Protein AF-A0A776LU22-F1 (afdb_monomer_lite)

Foldseek 3Di:
DDDPPQKDKDKDFDDLLQQAQKEWEWDQEVVVVRDTDTDIEGHVVSCVVRNHDYHYYYPPPHHDSVVSRVVRVVSNVCSVVVGIDIDIDDPPPPPPDDDD

Secondary structure (DSSP, 8-state):
---TTS--EEEE---GGG--SEEEEEEEEGGGTTEEEEEEEE-HHHHHHH---EEEEE-TT---HHHHHHHHHHHHHHHHHTT-EEEEPPPTT-TT----

Organism: Escherichia coli (NCBI:txid562)

Structure (mmCIF, N/CA/C/O backbone):
data_AF-A0A776LU22-F1
#
_entry.id   AF-A0A776LU22-F1
#
loop_
_atom_site.group_PDB
_atom_site.id
_atom_site.type_symbol
_atom_site.label_atom_id
_atom_site.label_alt_id
_atom_site.label_comp_id
_atom_site.label_asym_id
_atom_site.label_entity_id
_atom_site.label_seq_id
_atom_site.pdbx_PDB_ins_code
_atom_site.Cartn_x
_atom_site.Cartn_y
_atom_site.Cartn_z
_atom_site.occupancy
_atom_site.B_iso_or_equiv
_atom_site.auth_seq_id
_atom_site.auth_comp_id
_atom_site.auth_asym_id
_atom_site.auth_atom_id
_atom_site.pdbx_PDB_model_num
ATOM 1 N N . MET A 1 1 ? 24.034 -7.695 -26.932 1.00 40.00 1 MET A N 1
ATOM 2 C CA . MET A 1 1 ? 25.111 -8.541 -27.479 1.00 40.00 1 MET A CA 1
ATOM 3 C C . MET A 1 1 ? 25.131 -9.771 -26.591 1.00 40.00 1 MET A C 1
ATOM 5 O O . MET A 1 1 ? 25.328 -9.596 -25.400 1.00 40.00 1 MET A O 1
ATOM 9 N N . VAL A 1 2 ? 24.733 -10.928 -27.118 1.00 43.78 2 VAL A N 1
ATOM 10 C CA . VAL A 1 2 ? 24.724 -12.206 -26.387 1.00 43.78 2 VAL A CA 1
ATOM 11 C C . VAL A 1 2 ? 26.064 -12.871 -26.666 1.00 43.78 2 VAL A C 1
ATOM 13 O O . VAL A 1 2 ? 26.471 -12.943 -27.823 1.00 43.78 2 VAL A O 1
ATOM 16 N N . ASP A 1 3 ? 26.765 -13.274 -25.621 1.00 47.34 3 ASP A N 1
ATOM 17 C CA . ASP A 1 3 ? 28.010 -14.022 -25.674 1.00 47.34 3 ASP A CA 1
ATOM 18 C C . ASP A 1 3 ? 27.750 -15.526 -25.871 1.00 47.34 3 ASP A C 1
ATOM 20 O O . ASP A 1 3 ? 26.775 -16.093 -25.379 1.00 47.34 3 ASP A O 1
ATOM 24 N N . ASP A 1 4 ? 28.643 -16.162 -26.630 1.00 53.41 4 ASP A N 1
ATOM 25 C CA . ASP A 1 4 ? 28.561 -17.517 -27.206 1.00 53.41 4 ASP A CA 1
ATOM 26 C C . ASP A 1 4 ? 28.571 -18.672 -26.168 1.00 53.41 4 ASP A C 1
ATOM 28 O O . ASP A 1 4 ? 28.753 -19.831 -26.517 1.00 53.41 4 ASP A O 1
ATOM 32 N N . ASN A 1 5 ? 28.359 -18.383 -24.876 1.00 51.81 5 ASN A N 1
ATOM 33 C CA . ASN A 1 5 ? 28.435 -19.345 -23.763 1.00 51.81 5 ASN A CA 1
ATOM 34 C C . ASN A 1 5 ? 27.092 -19.616 -23.054 1.00 51.81 5 ASN A C 1
ATOM 36 O O . ASN A 1 5 ? 27.066 -20.260 -22.006 1.00 51.81 5 ASN A O 1
ATOM 40 N N . GLY A 1 6 ? 25.963 -19.139 -23.590 1.00 51.25 6 GLY A N 1
ATOM 41 C CA . GLY A 1 6 ? 24.625 -19.451 -23.059 1.00 51.25 6 GLY A CA 1
ATOM 42 C C . GLY A 1 6 ? 24.295 -18.835 -21.690 1.00 51.25 6 GLY A C 1
ATOM 43 O O . GLY A 1 6 ? 23.249 -19.146 -21.121 1.00 51.25 6 GLY A O 1
ATOM 44 N N . VAL A 1 7 ? 25.148 -17.949 -21.169 1.00 52.94 7 VAL A N 1
ATOM 45 C CA . VAL A 1 7 ? 24.916 -17.195 -19.931 1.00 52.94 7 VAL A CA 1
ATOM 46 C C . VAL A 1 7 ? 24.568 -15.763 -20.310 1.00 52.94 7 VAL A C 1
ATOM 48 O O . VAL A 1 7 ? 25.436 -14.941 -20.563 1.00 52.94 7 VAL A O 1
ATOM 51 N N . GLY A 1 8 ? 23.273 -15.466 -20.382 1.00 57.94 8 GLY A N 1
ATOM 52 C CA . GLY A 1 8 ? 22.781 -14.113 -20.618 1.00 57.94 8 GLY A CA 1
ATOM 53 C C . GLY A 1 8 ? 22.264 -13.491 -19.327 1.00 57.94 8 GLY A C 1
ATOM 54 O O . GLY A 1 8 ? 21.464 -14.108 -18.625 1.00 57.94 8 GLY A O 1
ATOM 55 N N . PHE A 1 9 ? 22.675 -12.257 -19.037 1.00 59.28 9 PHE A N 1
ATOM 56 C CA . PHE A 1 9 ? 21.995 -11.405 -18.062 1.00 59.28 9 PHE A CA 1
ATOM 57 C C . PHE A 1 9 ? 20.937 -10.585 -18.795 1.00 59.28 9 PHE A C 1
ATOM 59 O O . PHE A 1 9 ? 21.260 -9.763 -19.658 1.00 59.28 9 PHE A O 1
ATOM 66 N N . ARG A 1 10 ? 19.664 -10.809 -18.472 1.00 58.28 10 ARG A N 1
ATOM 67 C CA . ARG A 1 10 ? 18.557 -10.021 -19.004 1.00 58.28 10 ARG A CA 1
ATOM 68 C C . ARG A 1 10 ? 18.060 -9.083 -17.915 1.00 58.28 10 ARG A C 1
ATOM 70 O O . ARG A 1 10 ? 17.559 -9.507 -16.881 1.00 58.28 10 ARG A O 1
ATOM 77 N N . TYR A 1 11 ? 18.203 -7.793 -18.181 1.00 53.41 11 TYR A N 1
ATOM 78 C CA . TYR A 1 11 ? 17.671 -6.740 -17.330 1.00 53.41 11 TYR A CA 1
ATOM 79 C C . TYR A 1 11 ? 16.274 -6.377 -17.833 1.00 53.41 11 TYR A C 1
ATOM 81 O O . TYR A 1 11 ? 16.119 -5.953 -18.981 1.00 53.41 11 TYR A O 1
ATOM 89 N N . SER A 1 12 ? 15.261 -6.566 -16.992 1.00 56.44 12 SER A N 1
ATOM 90 C CA . SER A 1 12 ? 13.902 -6.085 -17.239 1.00 56.44 12 SER A CA 1
ATOM 91 C C . SER A 1 12 ? 13.589 -4.964 -16.257 1.00 56.44 12 SER A C 1
ATOM 93 O O . SER A 1 12 ? 13.907 -5.063 -15.071 1.00 56.44 12 SER A O 1
ATOM 95 N N . PHE A 1 13 ? 12.976 -3.893 -16.756 1.00 55.34 13 PHE A N 1
ATOM 96 C CA . PHE A 1 13 ? 12.527 -2.776 -15.934 1.00 55.34 13 PHE A CA 1
ATOM 97 C C . PHE A 1 13 ? 11.006 -2.796 -15.841 1.00 55.34 13 PHE A C 1
ATOM 99 O O . PHE A 1 13 ? 10.316 -2.809 -16.863 1.00 55.34 13 PHE A O 1
ATOM 106 N N . SER A 1 14 ? 10.488 -2.736 -14.619 1.00 56.34 14 SER A N 1
ATOM 107 C CA . SER A 1 14 ? 9.068 -2.510 -14.349 1.00 56.34 14 SER A CA 1
ATOM 108 C C . SER A 1 14 ? 8.658 -1.139 -14.899 1.00 56.34 14 SER A C 1
ATOM 110 O O . SER A 1 14 ? 9.388 -0.147 -14.743 1.00 56.34 14 SER A O 1
ATOM 112 N N . ALA A 1 15 ? 7.508 -1.064 -15.573 1.00 58.09 15 ALA A N 1
ATOM 113 C CA . ALA A 1 15 ? 7.062 0.175 -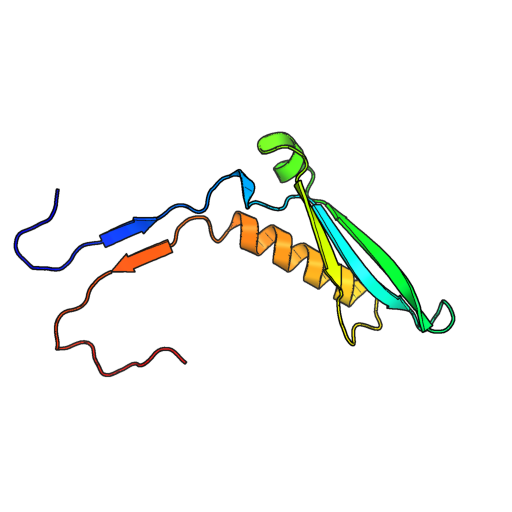16.194 1.00 58.09 15 ALA A CA 1
ATOM 114 C C . ALA A 1 15 ? 6.799 1.249 -15.123 1.00 58.09 15 ALA A C 1
ATOM 116 O O . ALA A 1 15 ? 6.246 0.976 -14.064 1.00 58.09 15 ALA A O 1
ATOM 117 N N . LEU A 1 16 ? 7.165 2.504 -15.410 1.00 57.59 16 LEU A N 1
ATOM 118 C CA . LEU A 1 16 ? 6.970 3.650 -14.502 1.00 57.59 16 LEU A CA 1
ATOM 119 C C . LEU A 1 16 ? 5.521 3.799 -14.003 1.00 57.59 16 LEU A C 1
ATOM 121 O O . LEU A 1 16 ? 5.309 4.246 -12.882 1.00 57.59 16 LEU A O 1
ATOM 125 N N . LYS A 1 17 ? 4.542 3.395 -14.821 1.00 57.44 17 LYS A N 1
ATOM 126 C CA . LYS A 1 17 ? 3.105 3.420 -14.504 1.00 57.44 17 LYS A CA 1
ATOM 127 C C . LYS A 1 17 ? 2.685 2.447 -13.394 1.00 57.44 17 LYS A C 1
ATOM 129 O O . LYS A 1 17 ? 1.637 2.653 -12.794 1.00 57.44 17 LYS A O 1
ATOM 134 N N . ASP A 1 18 ? 3.495 1.429 -13.112 1.00 63.97 18 ASP A N 1
ATOM 135 C CA . ASP A 1 18 ? 3.218 0.442 -12.063 1.00 63.97 18 ASP A CA 1
ATOM 136 C C . ASP A 1 18 ? 3.799 0.891 -10.707 1.00 63.97 18 ASP A C 1
ATOM 138 O O . ASP A 1 18 ? 3.626 0.224 -9.691 1.00 63.97 18 ASP A O 1
ATOM 142 N N . ARG A 1 19 ? 4.478 2.051 -10.657 1.00 74.94 19 ARG A N 1
ATOM 143 C CA . ARG A 1 19 ? 5.036 2.603 -9.417 1.00 74.94 19 ARG A CA 1
ATOM 144 C C . ARG A 1 19 ? 3.960 3.352 -8.651 1.00 74.94 19 ARG A C 1
ATOM 146 O O . ARG A 1 19 ? 3.619 4.483 -8.995 1.00 74.94 19 ARG A O 1
ATOM 153 N N . HIS A 1 20 ? 3.430 2.718 -7.615 1.00 84.75 20 HIS A N 1
ATOM 154 C CA . HIS A 1 20 ? 2.524 3.358 -6.670 1.00 84.75 20 HIS A CA 1
ATOM 155 C C . HIS A 1 20 ? 3.306 4.323 -5.776 1.00 84.75 20 HIS A C 1
ATOM 157 O O . HIS A 1 20 ? 4.319 3.960 -5.183 1.00 84.75 20 HIS A O 1
ATOM 163 N N . THR A 1 21 ? 2.842 5.564 -5.691 1.00 87.31 21 THR A N 1
ATOM 164 C CA . THR A 1 21 ? 3.447 6.611 -4.850 1.00 87.31 21 THR A CA 1
ATOM 165 C C . THR A 1 21 ? 2.567 6.948 -3.648 1.00 87.31 21 THR A C 1
ATOM 167 O O . THR A 1 21 ? 3.004 7.624 -2.720 1.00 87.31 21 THR A O 1
ATOM 170 N N . ALA A 1 22 ? 1.312 6.507 -3.691 1.00 90.19 22 ALA A N 1
ATOM 171 C CA . ALA A 1 22 ? 0.311 6.667 -2.658 1.00 90.19 22 ALA A CA 1
ATOM 172 C C . ALA A 1 22 ? -0.453 5.348 -2.503 1.00 90.19 22 ALA A C 1
ATOM 174 O O . ALA A 1 22 ? -0.764 4.688 -3.496 1.00 90.19 22 ALA A O 1
ATOM 175 N N . VAL A 1 23 ? -0.766 4.967 -1.269 1.00 90.69 23 VAL A N 1
ATOM 176 C CA . VAL A 1 23 ? -1.533 3.764 -0.947 1.00 90.69 23 VAL A CA 1
ATOM 177 C C . VAL A 1 23 ? -2.599 4.109 0.086 1.00 90.69 23 VAL A C 1
ATOM 179 O O . VAL A 1 23 ? -2.293 4.586 1.175 1.00 90.69 23 VAL A O 1
ATOM 182 N N . GLU A 1 24 ? -3.854 3.844 -0.254 1.00 93.44 24 GLU A N 1
ATOM 183 C CA . GLU A 1 24 ? -4.978 3.812 0.678 1.00 93.44 24 GLU A CA 1
ATOM 184 C C . GLU A 1 24 ? -5.127 2.386 1.203 1.00 93.44 24 GLU A C 1
ATOM 186 O O . GLU A 1 24 ? -5.427 1.466 0.441 1.00 93.44 24 GLU A O 1
ATOM 191 N N . VAL A 1 25 ? -4.898 2.199 2.500 1.00 91.38 25 VAL A N 1
ATOM 192 C CA . VAL A 1 25 ? -5.001 0.907 3.175 1.00 91.38 25 VAL A CA 1
ATOM 193 C C . VAL A 1 25 ? -6.266 0.871 4.014 1.00 91.38 25 VAL A C 1
ATOM 195 O O . VAL A 1 25 ? -6.358 1.536 5.045 1.00 91.38 25 VAL A O 1
ATOM 198 N N . ASN A 1 26 ? -7.226 0.051 3.611 1.00 91.50 26 ASN A N 1
ATOM 199 C CA . ASN A 1 26 ? -8.417 -0.212 4.403 1.00 91.50 26 ASN A CA 1
ATOM 200 C C . ASN A 1 26 ? -8.096 -1.252 5.484 1.00 91.50 26 ASN A C 1
ATOM 202 O O . ASN A 1 26 ? -7.572 -2.326 5.187 1.00 91.50 26 ASN A O 1
ATOM 206 N N . TYR A 1 27 ? -8.407 -0.945 6.740 1.00 88.56 27 TYR A N 1
ATOM 207 C CA . TYR A 1 27 ? -8.215 -1.825 7.892 1.00 88.56 27 TYR A CA 1
ATOM 208 C C . TYR A 1 27 ? -9.465 -1.825 8.780 1.00 88.56 27 TYR A C 1
ATOM 210 O O . TYR A 1 27 ? -10.305 -0.932 8.697 1.00 88.56 27 TYR A O 1
ATOM 218 N N . THR A 1 28 ? -9.625 -2.848 9.618 1.00 89.88 28 THR A N 1
ATOM 219 C CA . THR A 1 28 ? -10.783 -2.947 10.522 1.00 89.88 28 THR A CA 1
ATOM 220 C C . THR A 1 28 ? -10.450 -2.269 11.842 1.00 89.88 28 THR A C 1
ATOM 222 O O . THR A 1 28 ? -9.544 -2.715 12.533 1.00 89.88 28 THR A O 1
ATOM 225 N N . ASP A 1 29 ? -11.150 -1.207 12.222 1.00 85.62 29 ASP A N 1
ATOM 226 C CA . ASP A 1 29 ? -10.793 -0.433 13.410 1.00 85.62 29 ASP A CA 1
ATOM 227 C C . ASP A 1 29 ? -11.650 -0.820 14.633 1.00 85.62 29 ASP A C 1
ATOM 229 O O . ASP A 1 29 ? -12.840 -0.490 14.682 1.00 85.62 29 ASP A O 1
ATOM 233 N N . PRO A 1 30 ? -11.081 -1.486 15.657 1.00 84.00 30 PRO A N 1
ATOM 234 C CA . PRO A 1 30 ? -11.817 -1.830 16.870 1.00 84.00 30 PRO A CA 1
ATOM 235 C C . PRO A 1 30 ? -12.211 -0.597 17.703 1.00 84.00 30 PRO A C 1
ATOM 237 O O . PRO A 1 30 ? -13.152 -0.683 18.490 1.00 84.00 30 PRO A O 1
ATOM 240 N N . GLN A 1 31 ? -11.544 0.552 17.529 1.00 83.06 31 GLN A N 1
ATOM 241 C CA . GLN A 1 31 ? -11.905 1.813 18.191 1.00 83.06 31 GLN A CA 1
ATOM 242 C C . GLN A 1 31 ? -13.081 2.512 17.498 1.00 83.06 31 GLN A C 1
ATOM 244 O O . GLN A 1 31 ? -13.809 3.263 18.142 1.00 83.06 31 GLN A O 1
ATOM 249 N N . ASN A 1 32 ? -13.314 2.217 16.217 1.00 84.06 32 ASN A N 1
ATOM 250 C CA . ASN A 1 32 ? -14.448 2.714 15.437 1.00 84.06 32 ASN A CA 1
ATOM 251 C C . ASN A 1 32 ? -15.583 1.674 15.334 1.00 84.06 32 ASN A C 1
ATOM 253 O O . ASN A 1 32 ? -16.275 1.580 14.323 1.00 84.06 32 ASN A O 1
ATOM 257 N N . GLY A 1 33 ? -15.741 0.822 16.353 1.00 85.25 33 GLY A N 1
ATOM 258 C CA . GLY A 1 33 ? -16.804 -0.186 16.383 1.00 85.25 33 GLY A CA 1
ATOM 259 C C . GLY A 1 33 ? -16.659 -1.290 15.329 1.00 85.25 33 GLY A C 1
ATOM 260 O O . GLY A 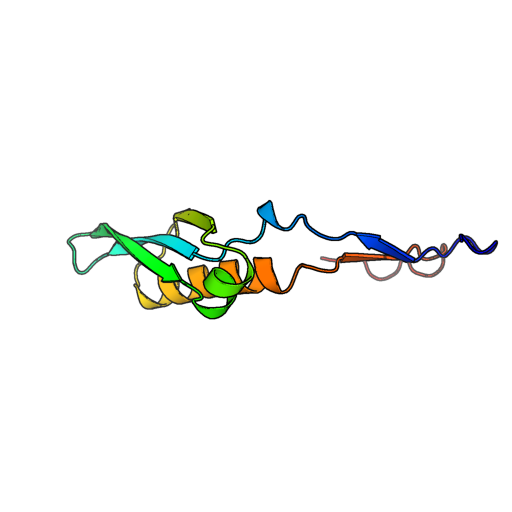1 33 ? -17.670 -1.779 14.833 1.00 85.25 33 GLY A O 1
ATOM 261 N N . TRP A 1 34 ? -15.424 -1.682 14.994 1.00 83.88 34 TRP A N 1
ATOM 262 C CA . TRP A 1 34 ? -15.098 -2.687 13.968 1.00 83.88 34 TRP A CA 1
ATOM 263 C C . TRP A 1 34 ? -15.498 -2.292 12.544 1.00 83.88 34 TRP A C 1
ATOM 265 O O . TRP A 1 34 ? -15.639 -3.150 11.674 1.00 83.88 34 TRP A O 1
ATOM 275 N N . GLN A 1 35 ? -15.664 -0.996 12.286 1.00 86.56 35 GLN A N 1
ATOM 276 C CA . GLN A 1 35 ? -15.867 -0.505 10.931 1.00 86.56 35 GLN A CA 1
ATOM 277 C C . GLN A 1 35 ? -14.556 -0.432 10.150 1.00 86.56 35 GLN A C 1
ATOM 279 O O . GLN A 1 35 ? -13.461 -0.374 10.715 1.00 86.56 35 GLN A O 1
ATOM 284 N N . THR A 1 36 ? -14.678 -0.439 8.825 1.00 85.88 36 THR A N 1
ATOM 285 C CA . THR A 1 36 ? -13.546 -0.235 7.929 1.00 85.88 36 THR A CA 1
ATOM 286 C C . THR A 1 36 ? -13.101 1.223 7.997 1.00 85.88 36 THR A C 1
ATOM 288 O O . THR A 1 36 ? -13.859 2.126 7.645 1.00 85.88 36 THR A O 1
ATOM 291 N N . SER A 1 37 ? -11.867 1.438 8.437 1.00 88.81 37 SER A N 1
ATOM 292 C CA . SER A 1 37 ? -11.174 2.724 8.396 1.00 88.81 37 SER A CA 1
ATOM 293 C C . SER A 1 37 ? -10.110 2.684 7.301 1.00 88.81 37 SER A C 1
ATOM 295 O O . SER A 1 37 ? -9.524 1.635 7.035 1.00 88.81 37 SER A O 1
ATOM 297 N N . THR A 1 38 ? -9.833 3.825 6.675 1.00 90.06 38 THR A N 1
ATOM 298 C CA . THR A 1 38 ? -8.812 3.942 5.625 1.00 90.06 38 THR A CA 1
ATOM 299 C C . THR A 1 38 ? -7.629 4.745 6.150 1.00 90.06 38 THR A C 1
ATOM 301 O O . THR A 1 38 ? -7.802 5.870 6.613 1.00 90.06 38 THR A O 1
ATOM 304 N N . GLU A 1 39 ? -6.426 4.184 6.052 1.00 90.75 39 GLU A N 1
ATOM 305 C CA . GLU A 1 39 ? -5.171 4.900 6.280 1.00 90.75 39 GLU A CA 1
ATOM 306 C C . GLU A 1 39 ? -4.553 5.290 4.937 1.00 90.75 39 GLU A C 1
ATOM 308 O O . GLU A 1 39 ? -4.285 4.429 4.099 1.00 90.75 39 GLU A O 1
ATOM 313 N N . LEU A 1 40 ? -4.297 6.582 4.741 1.00 92.12 40 LEU A N 1
ATOM 314 C CA . LEU A 1 40 ? -3.597 7.090 3.566 1.00 92.12 40 LEU A CA 1
ATOM 315 C C . LEU A 1 40 ? -2.094 7.177 3.859 1.00 92.12 40 LEU A C 1
ATOM 317 O O . LEU A 1 40 ? -1.674 7.891 4.769 1.00 92.12 40 LEU A O 1
ATOM 321 N N . VAL A 1 41 ? -1.292 6.473 3.064 1.00 90.81 41 VAL A N 1
ATOM 322 C CA . VAL A 1 41 ? 0.174 6.511 3.102 1.00 90.81 41 VAL A CA 1
ATOM 323 C C . VAL A 1 41 ? 0.672 7.087 1.784 1.00 90.81 41 VAL A C 1
ATOM 325 O O . VAL A 1 41 ? 0.365 6.553 0.723 1.00 90.81 41 VAL A O 1
ATOM 328 N N . GLU A 1 42 ? 1.446 8.167 1.827 1.00 90.81 42 GLU A N 1
ATOM 329 C CA . GLU A 1 42 ? 1.964 8.838 0.630 1.00 90.81 42 GLU A CA 1
ATOM 330 C C . GLU A 1 42 ? 3.467 9.093 0.763 1.00 90.81 42 GLU A C 1
ATOM 332 O O . GLU A 1 42 ? 3.952 9.445 1.840 1.00 90.81 42 GLU A O 1
ATOM 337 N N . ASP A 1 43 ? 4.204 8.928 -0.338 1.00 88.75 43 ASP A N 1
ATOM 338 C CA . ASP A 1 43 ? 5.614 9.306 -0.440 1.00 88.75 43 ASP A CA 1
ATOM 339 C C . ASP A 1 43 ? 5.735 10.614 -1.247 1.00 88.75 43 ASP A C 1
ATOM 341 O O . ASP A 1 43 ? 5.627 10.596 -2.480 1.00 88.75 43 ASP A O 1
ATOM 345 N N . PRO A 1 44 ? 5.939 11.767 -0.584 1.00 87.81 44 PRO A N 1
ATOM 346 C CA . PRO A 1 44 ? 5.976 13.060 -1.257 1.00 87.81 44 PRO A CA 1
ATOM 347 C C . PRO A 1 44 ? 7.157 13.198 -2.226 1.00 87.81 44 PRO A C 1
ATOM 349 O O . PRO A 1 44 ? 7.011 13.849 -3.260 1.00 87.81 44 PRO A O 1
ATOM 352 N N . GLU A 1 45 ? 8.307 12.572 -1.954 1.00 86.69 45 GLU A N 1
ATOM 353 C CA . GLU A 1 45 ? 9.453 12.610 -2.871 1.00 86.69 45 GLU A CA 1
ATOM 354 C C . GLU A 1 45 ? 9.157 11.813 -4.145 1.00 86.69 45 GLU A C 1
ATOM 356 O O . GLU A 1 45 ? 9.434 12.272 -5.259 1.00 86.69 45 GLU A O 1
ATOM 361 N N . ALA A 1 46 ? 8.539 10.637 -3.999 1.00 82.50 46 ALA A N 1
ATOM 362 C CA . ALA A 1 46 ? 8.118 9.825 -5.134 1.00 82.50 46 ALA A CA 1
ATOM 363 C C . ALA A 1 46 ? 7.017 10.514 -5.956 1.00 82.50 46 ALA A C 1
ATOM 365 O O . ALA A 1 46 ? 7.080 10.490 -7.186 1.00 82.50 46 ALA A O 1
ATOM 366 N N . ILE A 1 47 ? 6.054 11.176 -5.302 1.00 86.12 47 ILE A N 1
ATOM 367 C CA . ILE A 1 47 ? 4.992 11.949 -5.967 1.00 86.12 47 ILE A CA 1
ATOM 368 C C . ILE A 1 47 ? 5.582 13.106 -6.777 1.00 86.12 47 ILE A C 1
ATOM 370 O O . ILE A 1 47 ? 5.194 13.303 -7.927 1.00 86.12 47 ILE A O 1
ATOM 374 N N . LEU A 1 48 ? 6.537 13.855 -6.217 1.00 86.19 48 LEU A N 1
ATOM 375 C CA . LEU A 1 48 ? 7.200 14.950 -6.933 1.00 86.19 48 LEU A CA 1
ATOM 376 C C . LEU A 1 48 ? 7.963 14.456 -8.169 1.00 86.19 48 LEU A C 1
ATOM 378 O O . LEU A 1 48 ? 8.049 15.166 -9.169 1.00 86.19 48 LEU A O 1
ATOM 382 N N . ARG A 1 49 ? 8.513 13.239 -8.109 1.00 84.12 49 ARG A N 1
ATOM 383 C CA . ARG A 1 49 ? 9.349 12.675 -9.173 1.00 84.12 49 ARG A CA 1
ATOM 384 C C . ARG A 1 49 ? 8.565 11.944 -10.263 1.00 84.12 49 A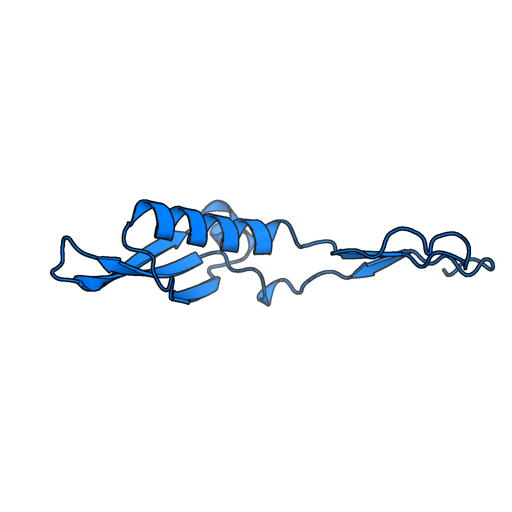RG A C 1
ATOM 386 O O . ARG A 1 49 ? 8.968 11.994 -11.423 1.00 84.12 49 ARG A O 1
ATOM 393 N N . TYR A 1 50 ? 7.496 11.240 -9.900 1.00 82.31 50 TYR A N 1
ATOM 394 C CA . TYR A 1 50 ? 6.763 10.334 -10.794 1.00 82.31 50 TYR A CA 1
ATOM 395 C C . TYR A 1 50 ? 5.285 10.703 -10.979 1.00 82.31 50 TYR A C 1
ATOM 397 O O . TYR A 1 50 ? 4.609 10.102 -11.812 1.00 82.31 50 TYR A O 1
ATOM 405 N N . GLY A 1 51 ? 4.788 11.705 -10.253 1.00 84.06 51 GLY A N 1
ATOM 406 C CA . GLY A 1 51 ? 3.365 12.012 -10.162 1.00 84.06 51 GLY A CA 1
ATOM 407 C C . GLY A 1 51 ? 2.650 11.127 -9.140 1.00 84.06 51 GLY A C 1
ATOM 408 O O . GLY A 1 51 ? 3.196 10.146 -8.641 1.00 84.06 51 GLY A O 1
ATOM 409 N N . ARG A 1 52 ? 1.407 11.487 -8.803 1.00 85.69 52 ARG A N 1
ATOM 410 C CA . ARG A 1 52 ? 0.597 10.738 -7.835 1.00 85.69 52 ARG A CA 1
ATOM 411 C C . ARG A 1 52 ? -0.034 9.511 -8.493 1.00 85.69 52 ARG A C 1
ATOM 413 O O . ARG A 1 52 ? -0.918 9.656 -9.334 1.00 85.69 52 ARG A O 1
ATOM 420 N N . ASN A 1 53 ? 0.368 8.321 -8.057 1.00 86.00 53 ASN A N 1
ATOM 421 C CA . ASN A 1 53 ? -0.242 7.048 -8.426 1.00 86.00 53 ASN A CA 1
ATOM 422 C C . ASN A 1 53 ? -0.788 6.351 -7.176 1.00 86.00 53 ASN A C 1
ATOM 424 O O . ASN A 1 53 ? -0.014 5.932 -6.312 1.00 86.00 53 ASN A O 1
ATOM 428 N N . LEU A 1 54 ? -2.116 6.273 -7.085 1.00 88.56 54 LEU A N 1
ATOM 429 C CA . LEU A 1 54 ? -2.831 5.770 -5.920 1.00 88.56 54 LEU A CA 1
ATOM 430 C C . LEU A 1 54 ? -3.192 4.294 -6.093 1.00 88.56 54 LEU A C 1
ATOM 432 O O . LEU A 1 54 ? -3.929 3.939 -7.012 1.00 88.56 54 LEU A O 1
ATOM 436 N N . LEU A 1 55 ? -2.747 3.463 -5.158 1.00 88.56 55 LEU A N 1
ATOM 437 C CA . LEU A 1 55 ? -3.232 2.099 -4.990 1.00 88.56 55 LEU A CA 1
ATOM 438 C C . LEU A 1 55 ? -4.232 2.041 -3.837 1.00 88.56 55 LEU A C 1
ATOM 440 O O . LEU A 1 55 ? -3.995 2.614 -2.780 1.00 88.56 55 LEU A O 1
ATOM 444 N N . LYS A 1 56 ? -5.321 1.301 -4.018 1.00 89.81 56 LYS A N 1
ATOM 445 C CA . LYS A 1 56 ? -6.229 0.940 -2.926 1.00 89.81 56 LYS A CA 1
ATOM 446 C C . LYS A 1 56 ? -5.964 -0.506 -2.541 1.00 89.81 56 LYS A C 1
ATOM 448 O O . LYS A 1 56 ? -5.979 -1.368 -3.419 1.00 89.81 56 LYS A O 1
ATOM 453 N N . MET A 1 57 ? -5.712 -0.765 -1.263 1.00 88.31 57 MET A N 1
ATOM 454 C CA . MET A 1 57 ? -5.502 -2.113 -0.744 1.00 88.31 57 MET A CA 1
ATOM 455 C C . MET A 1 57 ? -6.355 -2.373 0.493 1.00 88.31 57 MET A C 1
ATOM 457 O O . MET A 1 57 ? -6.530 -1.499 1.340 1.00 88.31 57 MET A O 1
ATOM 461 N N . ASP A 1 58 ? -6.810 -3.612 0.628 1.00 88.44 58 ASP A N 1
ATOM 462 C CA . ASP A 1 58 ? -7.520 -4.081 1.811 1.00 88.44 58 ASP A CA 1
ATOM 463 C C . ASP A 1 58 ? -6.573 -4.928 2.668 1.00 88.44 58 ASP A C 1
ATOM 465 O O . ASP A 1 58 ? -6.108 -5.994 2.260 1.00 88.44 58 ASP A O 1
ATOM 469 N N . ALA A 1 59 ? -6.265 -4.452 3.874 1.00 81.62 59 ALA A N 1
ATOM 470 C CA . ALA A 1 59 ? -5.457 -5.173 4.847 1.00 81.62 59 ALA A CA 1
ATOM 471 C C . ALA A 1 59 ? -6.356 -6.087 5.694 1.00 81.62 59 ALA A C 1
ATOM 473 O O . ALA A 1 59 ? -6.754 -5.758 6.816 1.00 81.62 59 ALA A O 1
ATOM 474 N N . PHE A 1 60 ? -6.690 -7.256 5.145 1.00 78.00 60 PHE A N 1
ATOM 475 C CA . PHE A 1 60 ? -7.486 -8.267 5.841 1.00 78.00 60 PHE A CA 1
ATOM 476 C C . PHE A 1 60 ? -6.817 -8.708 7.152 1.00 78.00 60 PHE A C 1
ATOM 478 O O . PHE A 1 60 ? -5.634 -9.038 7.187 1.00 78.00 60 PHE A O 1
ATOM 485 N N . GLY A 1 61 ? -7.581 -8.700 8.249 1.00 79.19 61 GLY A N 1
ATOM 486 C CA . GLY A 1 61 ? -7.087 -9.062 9.586 1.00 79.19 61 GLY A CA 1
ATOM 487 C C . GLY A 1 61 ? -6.236 -7.987 10.272 1.00 79.19 61 GLY A C 1
ATOM 488 O O . GLY A 1 61 ? -5.780 -8.192 11.396 1.00 79.19 61 GLY A O 1
ATOM 489 N N . CYS A 1 62 ? -6.039 -6.830 9.638 1.00 82.94 62 CYS A N 1
ATOM 490 C CA . CYS A 1 62 ? -5.340 -5.707 10.241 1.00 82.94 62 CYS A CA 1
ATOM 491 C C . CYS A 1 62 ? -6.299 -4.922 11.145 1.00 82.94 62 CYS A C 1
ATOM 493 O O . CYS A 1 62 ? -7.257 -4.319 10.660 1.00 82.94 62 CYS A O 1
ATOM 495 N N . THR A 1 63 ? -6.032 -4.928 12.455 1.00 82.25 63 THR A N 1
ATOM 496 C CA . THR A 1 63 ? -6.837 -4.215 13.467 1.00 82.25 63 THR A CA 1
ATOM 497 C C . THR A 1 63 ? -6.167 -2.960 14.020 1.00 82.25 63 THR A C 1
ATOM 499 O O . THR A 1 63 ? -6.703 -2.278 14.891 1.00 82.25 63 THR A O 1
ATOM 502 N N . SER A 1 64 ? -4.971 -2.642 13.521 1.00 83.50 64 SER A N 1
ATOM 503 C CA . SER A 1 64 ? -4.183 -1.497 13.959 1.00 83.50 64 SER A CA 1
ATOM 504 C C . SER A 1 64 ? -3.827 -0.589 12.791 1.00 83.50 64 SER A C 1
ATOM 506 O O . SER A 1 64 ? -3.232 -1.031 11.804 1.00 83.50 64 SER A O 1
ATOM 508 N N . ARG A 1 65 ? -4.065 0.715 12.970 1.00 86.56 65 ARG A N 1
ATOM 509 C CA . ARG A 1 65 ? -3.606 1.772 12.059 1.00 86.56 65 ARG A CA 1
ATOM 510 C C . ARG A 1 65 ? -2.107 1.672 11.756 1.00 86.56 65 ARG A C 1
ATOM 512 O O . ARG A 1 65 ? -1.689 1.811 10.615 1.00 86.56 65 ARG A O 1
ATOM 519 N N . GLY A 1 66 ? -1.279 1.369 12.760 1.00 86.88 66 GLY A N 1
ATOM 520 C CA . GLY A 1 66 ? 0.176 1.271 12.586 1.00 86.88 66 GLY A CA 1
ATOM 521 C C . GLY A 1 66 ? 0.625 0.061 11.755 1.00 86.88 66 GLY A C 1
ATOM 522 O O . GLY A 1 66 ? 1.672 0.102 11.108 1.00 86.88 66 GLY A O 1
ATOM 523 N N . GLN A 1 67 ? -0.150 -1.026 11.749 1.00 85.69 67 GLN A N 1
ATOM 524 C CA . GLN A 1 67 ? 0.086 -2.151 10.840 1.00 85.69 67 GLN A CA 1
ATOM 525 C C . GLN A 1 67 ? -0.308 -1.781 9.408 1.00 85.69 67 GLN A C 1
ATOM 527 O O . GLN A 1 67 ? 0.496 -1.996 8.504 1.00 85.69 67 GLN A O 1
ATOM 532 N N . ALA A 1 68 ? -1.471 -1.147 9.226 1.00 87.25 68 ALA A N 1
ATOM 533 C CA . ALA A 1 68 ? -1.932 -0.655 7.929 1.00 87.25 68 ALA A CA 1
ATOM 534 C C . ALA A 1 68 ? -0.924 0.332 7.315 1.00 87.25 68 ALA A C 1
ATOM 536 O O . ALA A 1 68 ? -0.498 0.159 6.177 1.00 87.25 68 ALA A O 1
ATOM 537 N N . HIS A 1 69 ? -0.434 1.283 8.113 1.00 88.75 69 HIS A N 1
ATOM 538 C CA . HIS A 1 69 ? 0.568 2.260 7.694 1.00 88.75 69 HIS A CA 1
ATOM 539 C C . HIS A 1 69 ? 1.887 1.605 7.249 1.00 88.75 69 HIS A C 1
ATOM 541 O O . HIS A 1 69 ? 2.431 1.931 6.196 1.00 88.75 69 HIS A O 1
ATOM 547 N N . ARG A 1 70 ? 2.405 0.632 8.015 1.00 89.06 70 ARG A N 1
ATOM 548 C CA . ARG A 1 70 ? 3.629 -0.100 7.634 1.00 89.06 70 ARG A CA 1
ATOM 549 C C . ARG A 1 70 ? 3.441 -0.932 6.371 1.00 89.06 70 ARG A C 1
ATOM 551 O O . ARG A 1 70 ? 4.368 -1.012 5.571 1.00 89.06 70 ARG A O 1
ATOM 558 N N . ALA A 1 71 ? 2.267 -1.529 6.191 1.00 87.44 71 ALA A N 1
ATOM 559 C CA . ALA A 1 71 ? 1.950 -2.279 4.986 1.00 87.44 71 ALA A CA 1
ATOM 560 C C . ALA A 1 71 ? 1.888 -1.352 3.757 1.00 87.44 71 ALA A C 1
ATOM 562 O O . ALA A 1 71 ? 2.519 -1.651 2.748 1.00 87.44 71 ALA A O 1
ATOM 563 N N . GLY A 1 72 ? 1.248 -0.183 3.873 1.00 87.56 72 GLY A N 1
ATOM 564 C CA . GLY A 1 72 ? 1.249 0.836 2.817 1.00 87.56 72 GLY A CA 1
ATOM 565 C C . GLY A 1 72 ? 2.660 1.320 2.464 1.00 87.56 72 GLY A C 1
ATOM 566 O O . GLY A 1 72 ? 3.019 1.372 1.289 1.00 87.56 72 GLY A O 1
ATOM 567 N N . LEU A 1 73 ? 3.507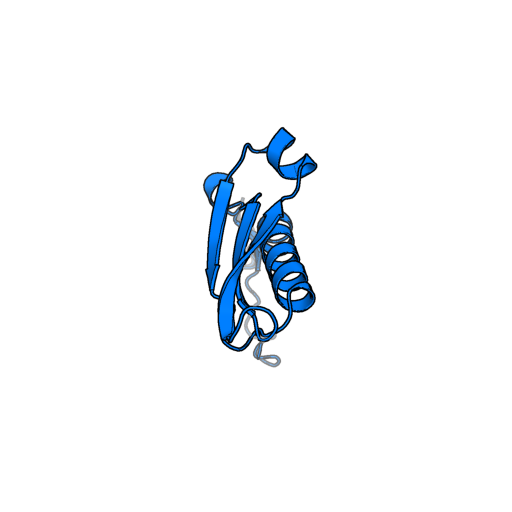 1.575 3.469 1.00 88.12 73 LEU A N 1
ATOM 568 C CA . LEU A 1 73 ? 4.916 1.923 3.246 1.00 88.12 73 LEU A CA 1
ATOM 569 C C . LEU A 1 73 ? 5.685 0.810 2.531 1.00 88.12 73 LEU A C 1
ATOM 571 O O . LEU A 1 73 ? 6.475 1.097 1.634 1.00 88.12 73 LEU A O 1
ATOM 575 N N . TRP A 1 74 ? 5.472 -0.450 2.916 1.00 87.12 74 TRP A N 1
ATOM 576 C CA . TRP A 1 74 ? 6.103 -1.590 2.254 1.00 87.12 74 TRP A CA 1
ATOM 577 C C . TRP A 1 74 ? 5.699 -1.673 0.779 1.00 87.12 74 TRP A C 1
ATOM 579 O O . TRP A 1 74 ? 6.567 -1.877 -0.064 1.00 87.12 74 TRP A O 1
ATOM 589 N N . VAL A 1 75 ? 4.430 -1.425 0.444 1.00 85.62 75 VAL A N 1
ATOM 590 C CA . VAL A 1 75 ? 3.946 -1.415 -0.948 1.00 85.62 75 VAL A CA 1
ATOM 591 C C . VAL A 1 75 ? 4.576 -0.291 -1.779 1.00 85.62 75 VAL A C 1
ATOM 593 O O . VAL A 1 75 ? 5.041 -0.530 -2.891 1.00 85.62 75 VAL A O 1
ATOM 596 N N . ILE A 1 76 ? 4.661 0.930 -1.245 1.00 86.19 76 ILE A N 1
ATOM 597 C CA . ILE A 1 76 ? 5.339 2.038 -1.945 1.00 86.19 76 ILE A CA 1
ATOM 598 C C . ILE A 1 76 ? 6.825 1.700 -2.125 1.00 86.19 76 ILE A C 1
ATOM 600 O O . ILE A 1 76 ? 7.388 1.842 -3.210 1.00 86.19 76 ILE A O 1
ATOM 604 N N . LYS A 1 77 ? 7.476 1.198 -1.069 1.00 82.81 77 LYS A N 1
ATOM 605 C CA . LYS A 1 77 ? 8.908 0.895 -1.094 1.00 82.81 77 LYS A CA 1
ATOM 606 C C . LYS A 1 77 ? 9.244 -0.244 -2.054 1.00 82.81 77 LYS A C 1
ATOM 608 O O . LYS A 1 77 ? 10.238 -0.134 -2.762 1.00 82.81 77 LYS A O 1
ATOM 613 N N . THR A 1 78 ? 8.439 -1.302 -2.099 1.00 80.50 78 THR A N 1
ATOM 614 C CA . THR A 1 78 ? 8.601 -2.410 -3.056 1.00 80.50 78 THR A CA 1
ATOM 615 C C . THR A 1 78 ? 8.401 -1.922 -4.482 1.00 80.50 78 THR A C 1
ATOM 617 O O . THR A 1 78 ? 9.301 -2.106 -5.289 1.00 80.50 78 THR A O 1
ATOM 620 N N . GLY A 1 79 ? 7.346 -1.156 -4.774 1.00 72.44 79 GLY A N 1
ATOM 621 C CA .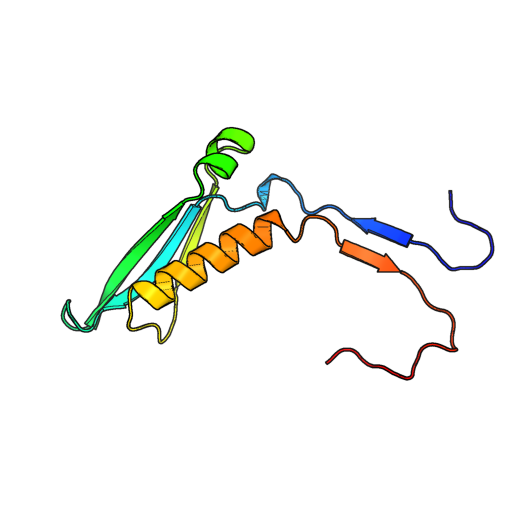 GLY A 1 79 ? 7.152 -0.562 -6.103 1.00 72.44 79 GLY A CA 1
ATOM 622 C C . GLY A 1 79 ? 8.291 0.372 -6.552 1.00 72.44 79 GLY A C 1
ATOM 623 O O . GLY A 1 79 ? 8.568 0.496 -7.747 1.00 72.44 79 GLY A O 1
ATOM 624 N N . LEU A 1 80 ? 8.989 1.016 -5.609 1.00 69.81 80 LEU A N 1
ATOM 625 C CA . LEU A 1 80 ? 10.171 1.838 -5.889 1.00 69.81 80 LEU A CA 1
ATOM 626 C C . LEU A 1 80 ? 11.460 1.013 -6.042 1.00 69.81 80 LEU A C 1
ATOM 628 O O . LEU A 1 80 ? 12.264 1.321 -6.922 1.00 69.81 80 LEU A O 1
ATOM 632 N N . LEU A 1 81 ? 11.677 0.001 -5.195 1.00 67.38 81 LEU A N 1
ATOM 633 C CA . LEU A 1 81 ? 12.912 -0.796 -5.142 1.00 67.38 81 LEU A CA 1
ATOM 634 C C . LEU A 1 81 ? 12.928 -1.974 -6.127 1.00 67.38 81 LEU A C 1
ATOM 636 O O . LEU A 1 81 ? 13.996 -2.315 -6.629 1.00 67.38 81 LEU A O 1
ATOM 640 N N . GLU A 1 82 ? 11.778 -2.558 -6.465 1.00 61.69 82 GLU A N 1
ATOM 641 C CA . GLU A 1 82 ? 11.620 -3.616 -7.479 1.00 61.69 82 GLU A CA 1
ATOM 642 C C . GLU A 1 82 ? 11.647 -3.028 -8.901 1.00 61.69 82 GLU A C 1
ATOM 644 O O . GLU A 1 82 ? 10.796 -3.275 -9.756 1.00 61.69 82 GLU A O 1
ATOM 649 N N . THR A 1 83 ? 12.639 -2.178 -9.157 1.00 53.91 83 THR A N 1
ATOM 650 C CA . THR A 1 83 ? 12.859 -1.535 -10.453 1.00 53.91 83 THR A CA 1
ATOM 651 C C . THR A 1 83 ? 13.829 -2.297 -11.346 1.00 53.91 83 THR A C 1
ATOM 653 O O . THR A 1 83 ? 13.907 -1.990 -12.536 1.00 53.91 83 THR A O 1
ATOM 656 N N . GLN A 1 84 ? 14.570 -3.264 -10.800 1.00 50.31 84 GLN A N 1
ATOM 657 C CA . GLN A 1 84 ? 15.557 -4.051 -11.534 1.00 50.31 84 GLN A CA 1
ATOM 658 C C . GLN A 1 84 ? 15.412 -5.533 -11.190 1.00 50.31 84 GLN A C 1
ATOM 660 O O . GLN A 1 84 ? 15.892 -5.987 -10.154 1.00 50.31 84 GLN A O 1
ATOM 665 N N . THR A 1 85 ? 14.779 -6.293 -12.081 1.00 55.19 85 THR A N 1
ATOM 666 C CA . THR A 1 85 ? 14.846 -7.757 -12.045 1.00 55.19 85 THR A CA 1
ATOM 667 C C . THR A 1 85 ? 15.983 -8.197 -12.961 1.00 55.19 85 THR A C 1
ATOM 669 O O . THR A 1 85 ? 16.029 -7.814 -14.135 1.00 55.19 85 THR A O 1
ATOM 672 N N . VAL A 1 86 ? 16.929 -8.958 -12.409 1.00 52.66 86 VAL A N 1
ATOM 673 C CA . VAL A 1 86 ? 18.033 -9.561 -13.163 1.00 52.66 86 VAL A CA 1
ATOM 674 C C . VAL A 1 86 ? 17.711 -11.034 -13.354 1.00 52.66 86 VAL A C 1
ATOM 676 O O . VAL A 1 86 ? 17.871 -11.828 -12.429 1.00 52.66 86 VAL A O 1
ATOM 679 N N . ASP A 1 87 ? 17.274 -11.396 -14.556 1.00 57.53 87 ASP A N 1
ATOM 680 C CA . ASP A 1 87 ? 17.171 -12.796 -14.951 1.00 57.53 87 ASP A CA 1
ATOM 681 C C . ASP A 1 87 ? 18.544 -13.250 -15.454 1.00 57.53 87 ASP A C 1
ATOM 683 O O . ASP A 1 87 ? 19.089 -12.682 -16.405 1.00 57.53 87 ASP A O 1
ATOM 687 N N . PHE A 1 88 ? 19.123 -14.265 -14.817 1.00 53.88 88 PHE A N 1
ATOM 688 C CA . PHE A 1 88 ? 20.382 -14.873 -15.240 1.00 53.88 88 PHE A CA 1
ATOM 689 C C . PHE A 1 88 ? 20.174 -16.368 -15.471 1.00 53.88 88 PHE A C 1
ATOM 691 O O . PHE A 1 88 ? 19.505 -17.050 -14.696 1.00 53.88 88 PHE A O 1
ATOM 698 N N . THR A 1 89 ? 20.723 -16.891 -16.564 1.00 56.06 89 THR A N 1
ATOM 699 C CA . THR A 1 89 ? 20.616 -18.318 -16.899 1.00 56.06 89 THR A CA 1
ATOM 700 C C . THR A 1 89 ? 21.879 -19.046 -16.433 1.00 56.06 89 THR A C 1
ATOM 702 O O . THR A 1 89 ? 22.979 -18.698 -16.853 1.00 56.06 89 THR A O 1
ATOM 705 N N . LEU A 1 90 ? 21.739 -20.041 -15.549 1.00 54.78 90 LEU A N 1
ATOM 706 C CA . LEU A 1 90 ? 22.835 -20.918 -15.114 1.00 54.78 90 LEU A CA 1
ATOM 707 C C . LEU A 1 90 ? 22.852 -22.209 -15.947 1.00 54.78 90 LEU A C 1
ATOM 709 O O . LEU A 1 90 ? 21.802 -22.783 -16.230 1.00 54.78 90 LEU A O 1
ATOM 713 N N . GLY A 1 91 ? 24.045 -22.708 -16.282 1.00 60.56 91 GLY A N 1
ATOM 714 C CA . GLY A 1 91 ? 24.221 -24.056 -16.832 1.00 60.56 91 GLY A CA 1
ATOM 715 C C . GLY A 1 91 ? 23.874 -25.164 -15.823 1.00 60.56 91 GLY A C 1
ATOM 716 O O . GLY A 1 91 ? 23.727 -24.920 -14.62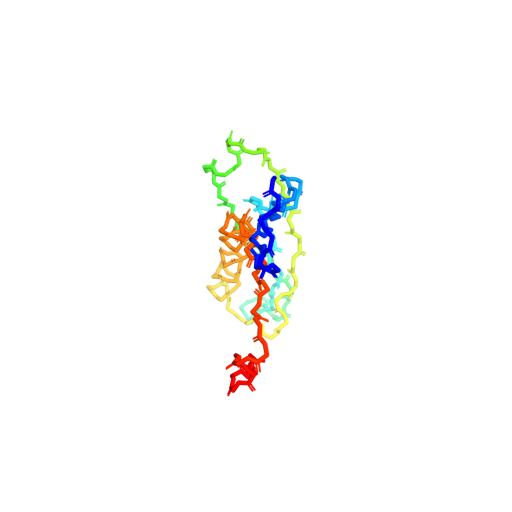4 1.00 60.56 91 GLY A O 1
ATOM 717 N N . SER A 1 92 ? 23.798 -26.411 -16.298 1.00 58.34 92 SER A N 1
ATOM 718 C CA . SER A 1 92 ? 23.315 -27.621 -15.593 1.00 58.34 92 SER A CA 1
ATOM 719 C C . SER A 1 92 ? 24.027 -28.017 -14.281 1.00 58.34 92 SER A C 1
ATOM 721 O O . SER A 1 92 ? 23.704 -29.050 -13.701 1.00 58.34 92 SER A O 1
ATOM 723 N N . GLN A 1 93 ? 24.972 -27.220 -13.779 1.00 57.16 93 GLN A N 1
ATOM 724 C CA . GLN A 1 93 ? 25.687 -27.442 -12.514 1.00 57.16 93 GLN A CA 1
ATOM 725 C C . GLN A 1 93 ? 25.092 -26.664 -11.317 1.00 57.16 93 GLN A C 1
ATOM 727 O O . GLN A 1 93 ? 25.553 -26.835 -10.193 1.00 57.16 93 GLN A O 1
ATOM 732 N N . GLY A 1 94 ? 24.065 -25.827 -11.524 1.00 52.72 94 GLY A N 1
ATOM 733 C CA . GLY A 1 94 ? 23.461 -24.974 -10.482 1.00 52.72 94 GLY A CA 1
ATOM 734 C C . GLY A 1 94 ? 22.196 -25.518 -9.799 1.00 52.72 94 GLY A C 1
ATOM 735 O O . GLY A 1 94 ? 21.570 -24.807 -9.020 1.00 52.72 94 GLY A O 1
ATOM 736 N N . LEU A 1 95 ? 21.791 -26.762 -10.073 1.00 51.75 95 LEU A N 1
ATOM 737 C CA . LEU A 1 95 ? 20.467 -27.306 -9.720 1.00 51.75 95 LEU A CA 1
ATOM 738 C C . LEU A 1 95 ? 20.297 -27.741 -8.245 1.00 51.75 95 LEU A C 1
ATOM 740 O O . LEU A 1 95 ? 19.473 -28.606 -7.956 1.00 51.75 95 LEU A O 1
ATOM 744 N N . ARG A 1 96 ? 21.096 -27.215 -7.303 1.00 56.19 96 ARG A N 1
ATOM 745 C CA . ARG A 1 96 ? 21.079 -27.674 -5.896 1.00 56.19 96 ARG A CA 1
ATOM 746 C C . ARG A 1 96 ? 20.283 -26.782 -4.941 1.00 56.19 96 ARG A C 1
ATOM 748 O O . ARG A 1 96 ? 20.054 -27.180 -3.802 1.00 56.19 96 ARG A O 1
ATOM 755 N N . HIS A 1 97 ? 19.831 -25.618 -5.396 1.00 59.88 97 HIS A N 1
ATOM 756 C CA . HIS A 1 97 ? 19.056 -24.692 -4.575 1.00 59.88 97 HIS A CA 1
ATOM 757 C C . HIS A 1 97 ? 17.809 -24.249 -5.333 1.00 59.88 97 HIS A C 1
ATOM 759 O O . HIS A 1 97 ? 17.824 -23.272 -6.075 1.00 59.88 97 HIS A O 1
ATOM 765 N N . THR A 1 98 ? 16.730 -25.009 -5.166 1.00 52.03 98 THR A N 1
ATOM 766 C CA . THR A 1 98 ? 15.385 -24.566 -5.529 1.00 52.03 98 THR A CA 1
ATOM 767 C C . THR A 1 98 ? 15.037 -23.359 -4.649 1.00 52.03 98 THR A C 1
ATOM 769 O O . THR A 1 98 ? 15.133 -23.490 -3.427 1.00 52.03 98 THR A O 1
ATOM 772 N N . PRO A 1 99 ? 14.664 -22.195 -5.209 1.00 60.28 99 PRO A N 1
ATOM 773 C CA . PRO A 1 99 ? 14.147 -21.092 -4.411 1.00 60.28 99 PRO A CA 1
ATOM 774 C C . PRO A 1 99 ? 12.790 -21.502 -3.832 1.00 60.28 99 PRO A C 1
ATOM 776 O O . PRO A 1 99 ? 11.910 -21.938 -4.577 1.00 60.28 99 PRO A O 1
ATOM 779 N N . GLY A 1 100 ? 12.646 -21.390 -2.515 1.00 48.03 100 GLY A N 1
ATOM 780 C CA . GLY A 1 100 ? 11.416 -21.606 -1.759 1.00 48.03 100 GLY A CA 1
ATOM 781 C C . GLY A 1 100 ? 11.386 -20.675 -0.563 1.00 48.03 100 GLY A C 1
ATOM 782 O O . GLY A 1 100 ? 12.482 -20.423 -0.009 1.00 48.03 100 GLY A O 1
#

pLDDT: mean 74.23, std 15.67, range [40.0, 93.44]

Radius of gyration: 19.45 Å; chains: 1; bounding box: 45×43×46 Å

InterPro domains:
  IPR032876 Tip attachment protein J [PF13550] (4-100)
  IPR053171 Viral Tip Attachment Protein [PTHR36251] (4-100)

Sequence (100 aa):
MVDDNGVGFRYSFSALKDRHTAVEVNYTDPQNGWQTSTELVEDPEAILRYGRNLLKMDAFGCTSRGQAHRAGLWVIKTGLLETQTVDFTLGSQGLRHTPG